Protein AF-A0A6I1FQL0-F1 (afdb_monomer_lite)

Structure (mmCIF, N/CA/C/O backbone):
data_AF-A0A6I1FQL0-F1
#
_entry.id   AF-A0A6I1FQL0-F1
#
loop_
_atom_site.group_PDB
_atom_site.id
_atom_site.type_symbol
_atom_site.label_atom_id
_atom_site.label_alt_id
_atom_site.label_comp_id
_atom_site.label_asym_id
_atom_site.label_entity_id
_atom_site.label_seq_id
_atom_site.pdbx_PDB_ins_code
_atom_site.Cartn_x
_atom_site.Cartn_y
_atom_site.Cartn_z
_atom_site.occupancy
_atom_site.B_iso_or_equiv
_atom_site.auth_seq_id
_atom_site.auth_comp_id
_atom_site.auth_asym_id
_atom_site.auth_atom_id
_atom_site.pdbx_PDB_model_num
ATOM 1 N N . MET A 1 1 ? -0.541 -17.317 -13.882 1.00 52.66 1 MET A N 1
ATOM 2 C CA . MET A 1 1 ? -1.368 -16.468 -13.004 1.00 52.66 1 MET A CA 1
ATOM 3 C C . MET A 1 1 ? -2.004 -17.281 -11.879 1.00 52.66 1 MET A C 1
ATOM 5 O O . MET A 1 1 ? -1.554 -17.112 -10.764 1.00 52.66 1 MET A O 1
ATOM 9 N N . ILE A 1 2 ? -2.910 -18.243 -12.131 1.00 59.22 2 ILE A N 1
ATOM 10 C CA . ILE A 1 2 ? -3.524 -19.054 -11.046 1.00 59.22 2 ILE A CA 1
ATOM 11 C C . ILE A 1 2 ? -2.491 -19.825 -10.199 1.00 59.22 2 ILE A C 1
ATOM 13 O O . ILE A 1 2 ? -2.653 -19.896 -8.994 1.00 59.22 2 ILE A O 1
ATOM 17 N N . LYS A 1 3 ? -1.410 -20.356 -10.798 1.00 62.28 3 LYS A N 1
ATOM 18 C CA . LYS A 1 3 ? -0.398 -21.164 -10.080 1.00 62.28 3 LYS A CA 1
ATOM 19 C C . LYS A 1 3 ? 0.324 -20.441 -8.931 1.00 62.28 3 LYS A C 1
ATOM 21 O O . LYS A 1 3 ? 0.896 -21.120 -8.090 1.00 62.28 3 LYS A O 1
ATOM 26 N N . GLU A 1 4 ? 0.348 -19.108 -8.931 1.00 68.75 4 GLU A N 1
ATOM 27 C CA . GLU A 1 4 ? 1.012 -18.317 -7.880 1.00 68.75 4 GLU A CA 1
ATOM 28 C C . GLU A 1 4 ? 0.065 -17.954 -6.730 1.00 68.75 4 GLU A C 1
ATOM 30 O O . GLU A 1 4 ? 0.519 -17.572 -5.656 1.00 68.75 4 GLU A O 1
ATOM 35 N N . PHE A 1 5 ? -1.245 -18.113 -6.931 1.00 68.94 5 PHE A N 1
ATOM 36 C CA . PHE A 1 5 ? -2.245 -17.941 -5.887 1.00 68.94 5 PHE A CA 1
ATOM 37 C C . PHE A 1 5 ? -2.627 -19.309 -5.313 1.00 68.94 5 PHE A C 1
ATOM 39 O O . PHE A 1 5 ? -2.706 -20.306 -6.031 1.00 68.94 5 PHE A O 1
ATOM 46 N N . GLY A 1 6 ? -2.874 -19.359 -4.002 1.00 80.00 6 GLY A N 1
ATOM 47 C CA . GLY A 1 6 ? -3.493 -20.527 -3.377 1.00 80.00 6 GLY A CA 1
ATOM 48 C C . GLY A 1 6 ? -4.925 -20.747 -3.883 1.00 80.00 6 GLY A C 1
ATOM 49 O O . GLY A 1 6 ? -5.430 -20.017 -4.733 1.00 80.00 6 GLY A O 1
ATOM 50 N N . GLU A 1 7 ? -5.627 -21.738 -3.335 1.00 88.12 7 GLU A N 1
ATOM 51 C CA . GLU A 1 7 ? -7.025 -21.999 -3.718 1.00 88.12 7 GLU A CA 1
ATOM 52 C C . GLU A 1 7 ? -7.955 -20.811 -3.401 1.00 88.12 7 GLU A C 1
ATOM 54 O O . GLU A 1 7 ? -8.931 -20.562 -4.114 1.00 88.12 7 GLU A O 1
ATOM 59 N N . GLN A 1 8 ? -7.632 -20.061 -2.347 1.00 89.69 8 GLN A N 1
ATOM 60 C CA . GLN A 1 8 ? -8.435 -18.970 -1.804 1.00 89.69 8 GLN A CA 1
ATOM 61 C C . GLN A 1 8 ? -7.739 -17.622 -1.999 1.00 89.69 8 GLN A C 1
ATOM 63 O O . GLN A 1 8 ? -6.517 -17.513 -1.892 1.00 89.69 8 GLN A O 1
ATOM 68 N N . MET A 1 9 ? -8.538 -16.587 -2.237 1.00 87.56 9 MET A N 1
ATOM 69 C CA . MET A 1 9 ? -8.105 -15.205 -2.406 1.00 87.56 9 MET A CA 1
ATOM 70 C C . MET A 1 9 ? -9.010 -14.275 -1.598 1.00 87.56 9 MET A C 1
ATOM 72 O O . MET A 1 9 ? -10.215 -14.505 -1.497 1.00 87.56 9 MET A O 1
ATOM 76 N N . LEU A 1 10 ? -8.437 -13.202 -1.055 1.00 89.75 10 LEU A N 1
ATOM 77 C CA . LEU A 1 10 ? -9.179 -12.125 -0.410 1.00 89.75 10 LEU A CA 1
ATOM 78 C C . LEU A 1 10 ? -9.005 -10.847 -1.229 1.00 89.75 10 LEU A C 1
ATOM 80 O O . LEU A 1 10 ? -7.889 -10.362 -1.401 1.00 89.75 10 LEU A O 1
ATOM 84 N N . PHE A 1 11 ? -10.105 -10.305 -1.739 1.00 89.00 11 PHE A N 1
ATOM 85 C CA . PHE A 1 11 ? -10.130 -8.952 -2.279 1.00 89.00 11 PHE A CA 1
ATOM 86 C C . PHE A 1 11 ? -10.480 -7.994 -1.147 1.00 89.00 11 PHE A C 1
ATOM 88 O O . PHE A 1 11 ? -11.478 -8.211 -0.465 1.00 89.00 11 PHE A O 1
ATOM 95 N N . ILE A 1 12 ? -9.693 -6.941 -0.964 1.00 92.81 12 ILE A N 1
ATOM 96 C CA . ILE A 1 12 ? -9.900 -5.932 0.078 1.00 92.81 12 ILE A CA 1
ATOM 97 C C . ILE A 1 12 ? -10.037 -4.579 -0.612 1.00 92.81 12 ILE A C 1
ATOM 99 O O . ILE A 1 12 ? -9.247 -4.275 -1.502 1.00 92.81 12 ILE A O 1
ATOM 103 N N . ASN A 1 13 ? -11.012 -3.764 -0.205 1.00 92.44 13 ASN A N 1
ATOM 104 C CA . ASN A 1 13 ? -11.164 -2.387 -0.673 1.00 92.44 13 ASN A CA 1
ATOM 105 C C . ASN A 1 13 ? -9.953 -1.534 -0.222 1.00 92.44 13 ASN A C 1
ATOM 107 O O . ASN A 1 13 ? -9.863 -1.213 0.969 1.00 92.44 13 ASN A O 1
ATOM 111 N N . PRO A 1 14 ? -9.025 -1.148 -1.126 1.00 91.81 14 PRO A N 1
ATOM 112 C CA . PRO A 1 14 ? -7.743 -0.588 -0.700 1.00 91.81 14 PRO A CA 1
ATOM 113 C C . PRO A 1 14 ? -7.845 0.777 0.002 1.00 91.81 14 PRO A C 1
ATOM 115 O O . PRO A 1 14 ? -7.218 0.923 1.049 1.00 91.81 14 PRO A O 1
ATOM 118 N N . PRO A 1 15 ? -8.640 1.761 -0.479 1.00 92.50 15 PRO A N 1
ATOM 119 C CA . PRO A 1 15 ? -8.840 3.023 0.235 1.00 92.50 15 PRO A CA 1
ATOM 120 C C . PRO A 1 15 ? -9.272 2.859 1.697 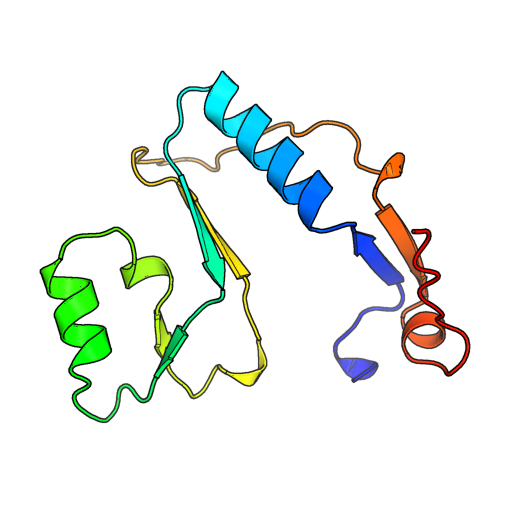1.00 92.50 15 PRO A C 1
ATOM 122 O O . PRO A 1 15 ? -8.645 3.433 2.582 1.00 92.50 15 PRO A O 1
ATOM 125 N N . VAL A 1 16 ? -10.292 2.034 1.963 1.00 95.44 16 VAL A N 1
ATOM 126 C CA . VAL A 1 16 ? -10.826 1.867 3.327 1.00 95.44 16 VAL A CA 1
ATOM 127 C C . VAL A 1 16 ? -9.851 1.087 4.209 1.00 95.44 16 VAL A C 1
ATOM 129 O O . VAL A 1 16 ? -9.710 1.375 5.396 1.00 95.44 16 VAL A O 1
ATOM 132 N N . PHE A 1 17 ? -9.128 0.124 3.633 1.00 96.00 17 PHE A N 1
ATOM 133 C CA . PHE A 1 17 ? -8.064 -0.578 4.344 1.00 96.00 17 PHE A CA 1
ATOM 134 C C . PHE A 1 17 ? -6.948 0.380 4.784 1.00 96.00 17 PHE A C 1
ATOM 136 O O . PHE A 1 17 ? -6.574 0.387 5.956 1.00 96.00 17 PHE A O 1
ATOM 143 N N . LEU A 1 18 ? -6.455 1.226 3.873 1.00 95.88 18 LEU A N 1
ATOM 144 C CA . LEU A 1 18 ? -5.417 2.213 4.184 1.00 95.88 18 LEU A CA 1
ATOM 145 C C . LEU A 1 18 ? -5.892 3.249 5.205 1.00 95.88 18 LEU A C 1
ATOM 147 O O . LEU A 1 18 ? -5.115 3.634 6.075 1.00 95.88 18 LEU A O 1
ATOM 151 N N . GLU A 1 19 ? -7.160 3.656 5.150 1.00 96.62 19 GLU A N 1
ATOM 152 C CA . GLU A 1 19 ? -7.760 4.535 6.156 1.00 96.62 19 GLU A CA 1
ATOM 153 C C . GLU A 1 19 ? -7.743 3.894 7.552 1.00 96.62 19 GLU A C 1
ATOM 155 O O . GLU A 1 19 ? -7.323 4.532 8.518 1.00 96.62 19 GLU A O 1
ATOM 160 N N . ARG A 1 20 ? -8.124 2.613 7.673 1.00 97.56 20 ARG A N 1
ATOM 161 C CA . ARG A 1 20 ? -8.096 1.887 8.958 1.00 97.56 20 ARG A CA 1
ATOM 162 C C . ARG A 1 20 ? -6.683 1.718 9.502 1.00 97.56 20 ARG A C 1
ATOM 164 O O . ARG A 1 20 ? -6.469 1.931 10.694 1.00 97.56 20 ARG A O 1
ATOM 171 N N . VAL A 1 21 ? -5.721 1.386 8.639 1.00 96.75 21 VAL A N 1
ATOM 172 C CA . VAL A 1 21 ? -4.301 1.314 9.019 1.00 96.75 21 VAL A CA 1
ATOM 173 C C . VAL A 1 21 ? -3.810 2.682 9.495 1.00 96.75 21 VAL A C 1
ATOM 175 O O . VAL A 1 21 ? -3.254 2.784 10.586 1.00 96.75 21 VAL A O 1
ATOM 178 N N . SER A 1 22 ? -4.078 3.742 8.725 1.00 96.62 22 SER A N 1
ATOM 179 C CA . SER A 1 22 ? -3.691 5.112 9.072 1.00 96.62 22 SER A CA 1
ATOM 180 C C . SER A 1 22 ? -4.278 5.544 10.410 1.00 96.62 22 SER A C 1
ATOM 182 O O . SER A 1 22 ? -3.550 6.054 11.257 1.00 96.62 22 SER A O 1
ATOM 184 N N . LYS A 1 23 ? -5.570 5.291 10.638 1.00 97.31 23 LYS A N 1
ATOM 185 C CA . LYS A 1 23 ? -6.231 5.585 11.909 1.00 97.31 23 LYS A CA 1
ATOM 186 C C . LYS A 1 23 ? -5.548 4.862 13.072 1.00 97.31 23 LYS A C 1
ATOM 188 O O . LYS A 1 23 ? -5.196 5.505 14.055 1.00 97.31 23 LYS A O 1
ATOM 193 N N . ALA A 1 24 ? -5.301 3.559 12.938 1.00 97.31 24 ALA A N 1
ATOM 194 C CA . ALA A 1 24 ? -4.662 2.760 13.980 1.00 97.31 24 ALA A CA 1
ATOM 195 C C . ALA A 1 24 ? -3.218 3.205 14.286 1.00 97.31 24 ALA A C 1
ATOM 197 O O . ALA A 1 24 ? -2.760 3.063 15.424 1.00 97.31 24 ALA A O 1
ATOM 198 N N . PHE A 1 25 ? -2.495 3.723 13.290 1.00 96.38 25 PHE A N 1
ATOM 199 C CA . PHE A 1 25 ? -1.142 4.261 13.461 1.00 96.38 25 PHE A CA 1
ATOM 200 C C . PHE A 1 25 ? -1.180 5.636 14.135 1.00 96.38 25 PHE A C 1
ATOM 202 O O . PHE A 1 25 ? -0.475 5.854 15.119 1.00 96.38 25 PHE A O 1
ATOM 209 N N . ASN A 1 26 ? -2.074 6.520 13.685 1.00 95.38 26 ASN A N 1
ATOM 210 C CA . ASN A 1 26 ? -2.257 7.856 14.252 1.00 95.38 26 ASN A CA 1
ATOM 211 C C . ASN A 1 26 ? -2.693 7.806 15.726 1.00 95.38 26 ASN A C 1
ATOM 213 O O . ASN A 1 26 ? -2.179 8.565 16.540 1.00 95.38 26 ASN A O 1
ATOM 217 N N . GLU A 1 27 ? -3.589 6.885 16.099 1.00 96.50 27 GLU A N 1
ATOM 218 C CA . GLU A 1 27 ? -4.016 6.677 17.495 1.00 96.50 27 GLU A CA 1
ATOM 219 C C . GLU A 1 27 ? -2.862 6.274 18.426 1.00 96.50 27 GLU A C 1
ATOM 221 O O . GLU A 1 27 ? -2.922 6.515 19.630 1.00 96.50 27 GLU A O 1
ATOM 226 N N . ARG A 1 28 ? -1.801 5.674 17.874 1.00 94.12 28 ARG A N 1
ATOM 227 C CA . ARG A 1 28 ? -0.578 5.305 18.600 1.00 94.12 28 ARG A CA 1
ATOM 228 C C . ARG A 1 28 ? 0.532 6.350 18.475 1.00 94.12 28 ARG A C 1
ATOM 230 O O . ARG A 1 28 ? 1.582 6.177 19.085 1.00 94.12 28 ARG A O 1
ATOM 237 N N . GLY A 1 29 ? 0.299 7.420 17.715 1.00 94.94 29 GLY A N 1
ATOM 238 C CA . GLY A 1 29 ? 1.275 8.478 17.473 1.00 94.94 29 GLY A CA 1
ATOM 239 C C . GLY A 1 29 ? 2.413 8.082 16.532 1.00 94.94 29 GLY A C 1
ATOM 240 O O . GLY A 1 29 ? 3.487 8.657 16.651 1.00 94.94 29 GLY A O 1
ATOM 241 N N . TYR A 1 30 ? 2.208 7.111 15.634 1.00 95.12 30 TYR A N 1
ATOM 242 C CA . TYR A 1 30 ? 3.232 6.689 14.672 1.00 95.12 30 TYR A CA 1
ATOM 243 C C . TYR A 1 30 ? 3.190 7.509 13.386 1.00 95.12 30 TYR A C 1
ATOM 245 O O . TYR A 1 30 ? 2.136 7.662 12.762 1.00 95.12 30 TYR A O 1
ATOM 253 N N . SER A 1 31 ? 4.362 7.942 12.937 1.00 93.88 31 SER A N 1
ATOM 254 C CA . SER A 1 31 ? 4.575 8.512 11.612 1.00 93.88 31 SER A CA 1
ATOM 255 C C . SER A 1 31 ? 4.816 7.391 10.611 1.00 93.88 31 SER A C 1
ATOM 257 O O . SER A 1 31 ? 5.581 6.457 10.854 1.00 93.88 31 SER A O 1
ATOM 259 N N . PHE A 1 32 ? 4.172 7.471 9.451 1.00 93.88 32 PHE A N 1
ATOM 260 C CA . PHE A 1 32 ? 4.327 6.454 8.421 1.00 93.88 32 PHE A CA 1
ATOM 261 C C . PHE A 1 32 ? 4.220 7.034 7.013 1.00 93.88 32 PHE A C 1
ATOM 263 O O . PHE A 1 32 ? 3.625 8.089 6.788 1.00 93.88 32 PHE A O 1
ATOM 270 N N . LYS A 1 33 ? 4.758 6.292 6.046 1.00 93.31 33 LYS A N 1
ATOM 271 C CA . LYS A 1 33 ? 4.591 6.535 4.613 1.00 93.31 33 LYS A CA 1
ATOM 272 C C . LYS A 1 33 ? 4.006 5.296 3.946 1.00 93.31 33 LYS A C 1
ATOM 274 O O . LYS A 1 33 ? 4.386 4.173 4.270 1.00 93.31 33 LYS A O 1
ATOM 279 N N . ALA A 1 34 ? 3.089 5.499 3.005 1.00 93.44 34 ALA A N 1
ATOM 280 C CA . ALA A 1 34 ? 2.481 4.432 2.221 1.00 93.44 34 ALA A CA 1
ATOM 281 C C . ALA A 1 34 ? 2.533 4.784 0.732 1.00 93.44 34 ALA A C 1
ATOM 283 O O . ALA A 1 34 ? 2.055 5.846 0.334 1.00 93.44 34 ALA A O 1
ATOM 284 N N . ALA A 1 35 ? 3.143 3.926 -0.083 1.00 93.38 35 ALA A N 1
ATOM 285 C CA . ALA A 1 35 ? 3.351 4.197 -1.503 1.00 93.38 35 ALA A CA 1
ATOM 286 C C . ALA A 1 35 ? 3.646 2.915 -2.306 1.00 93.38 35 ALA A C 1
ATOM 288 O O . ALA A 1 35 ? 4.133 1.926 -1.742 1.00 93.38 35 ALA A O 1
ATOM 289 N N . PRO A 1 36 ? 3.387 2.923 -3.629 1.00 94.56 36 PRO A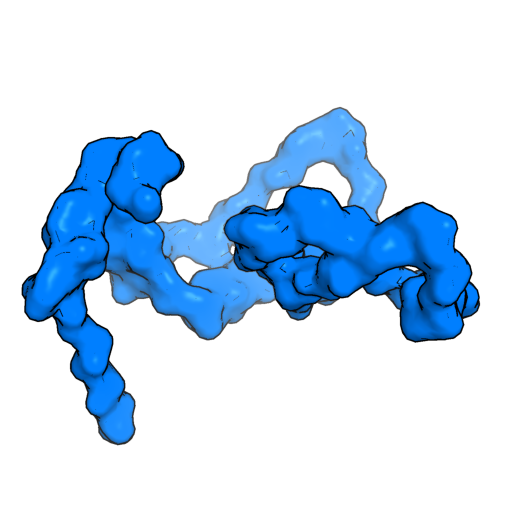 N 1
ATOM 290 C CA . PRO A 1 36 ? 3.910 1.896 -4.523 1.00 94.56 36 PRO A CA 1
ATOM 291 C C . PRO A 1 36 ? 5.442 1.903 -4.530 1.00 94.56 36 PRO A C 1
ATOM 293 O O . PRO A 1 36 ? 6.074 2.945 -4.356 1.00 94.56 36 PRO A O 1
ATOM 296 N N . VAL A 1 37 ? 6.032 0.733 -4.764 1.00 95.88 37 VAL A N 1
ATOM 297 C CA . VAL A 1 37 ? 7.482 0.587 -4.926 1.00 95.88 37 VAL A CA 1
ATOM 298 C C . VAL A 1 37 ? 7.906 1.056 -6.318 1.00 95.88 37 VAL A C 1
ATOM 300 O O . VAL A 1 37 ? 7.319 0.673 -7.332 1.00 95.88 37 VAL A O 1
ATOM 303 N N . PHE A 1 38 ? 8.953 1.874 -6.363 1.00 94.69 38 PHE A N 1
ATOM 304 C CA . PHE A 1 38 ? 9.652 2.277 -7.571 1.00 94.69 38 PHE A CA 1
ATOM 305 C C . PHE A 1 38 ? 10.696 1.225 -7.937 1.00 94.69 38 PHE A C 1
ATOM 307 O O . PHE A 1 38 ? 11.546 0.854 -7.126 1.00 94.69 38 PHE A O 1
ATOM 314 N N . TYR A 1 39 ? 10.633 0.762 -9.181 1.00 95.50 39 TYR A N 1
ATOM 315 C CA . TYR A 1 39 ? 11.554 -0.229 -9.720 1.00 95.50 39 TYR A CA 1
ATOM 316 C C . TYR A 1 39 ? 12.551 0.450 -10.644 1.00 95.50 39 TYR A C 1
ATOM 318 O O . TYR A 1 39 ? 12.156 1.182 -11.553 1.00 95.50 39 TYR A O 1
ATOM 326 N N . ASP A 1 40 ? 13.834 0.209 -10.410 1.00 95.56 40 ASP A N 1
ATOM 327 C CA . ASP A 1 40 ? 14.909 0.842 -11.164 1.00 95.56 40 ASP A CA 1
ATOM 328 C C . ASP A 1 40 ? 16.071 -0.123 -11.380 1.00 95.56 40 ASP A C 1
ATOM 330 O O . ASP A 1 40 ? 16.248 -1.075 -10.626 1.00 95.56 40 ASP A O 1
ATOM 334 N N . ASP A 1 41 ? 16.853 0.102 -12.428 1.00 95.62 41 ASP A N 1
ATOM 335 C CA . ASP A 1 41 ? 18.013 -0.735 -12.730 1.00 95.62 41 ASP A CA 1
ATOM 336 C C . ASP A 1 41 ? 19.174 -0.350 -11.801 1.00 95.62 41 ASP A C 1
ATOM 338 O O . ASP A 1 41 ? 19.669 0.784 -11.837 1.00 95.62 41 ASP A O 1
ATOM 342 N N . TYR A 1 42 ? 19.582 -1.257 -10.907 1.00 94.88 42 TYR A N 1
ATOM 343 C CA . TYR A 1 42 ? 20.665 -0.969 -9.962 1.00 94.88 42 TYR A CA 1
ATOM 344 C C . TYR A 1 42 ? 22.053 -1.179 -10.573 1.00 94.88 42 TYR A C 1
ATOM 346 O O . TYR A 1 42 ? 23.042 -0.786 -9.955 1.00 94.88 42 TYR A O 1
ATOM 354 N N . SER A 1 43 ? 22.148 -1.725 -11.790 1.00 95.69 43 SER A N 1
ATOM 355 C CA . SER A 1 43 ? 23.416 -1.836 -12.520 1.00 95.69 43 SER A CA 1
ATOM 356 C C . SER A 1 43 ? 23.889 -0.500 -13.104 1.00 95.69 43 SER A C 1
ATOM 358 O O . SER A 1 43 ? 25.055 -0.369 -13.480 1.00 95.69 43 SER A O 1
ATOM 360 N N . VAL A 1 44 ? 23.012 0.511 -13.142 1.00 95.25 44 VAL A N 1
ATOM 361 C CA . VAL A 1 44 ? 23.309 1.852 -13.654 1.00 95.25 44 VAL A CA 1
ATOM 362 C C . VAL A 1 44 ? 23.016 2.940 -12.623 1.00 95.25 44 VAL A C 1
ATOM 364 O O . VAL A 1 44 ? 22.180 2.800 -11.724 1.00 95.25 44 VAL A O 1
ATOM 367 N N . ASN A 1 45 ? 23.711 4.069 -12.767 1.00 92.88 45 ASN A N 1
ATOM 368 C CA . ASN A 1 45 ? 23.442 5.262 -11.973 1.00 92.88 45 ASN A CA 1
ATOM 369 C C . ASN A 1 45 ? 22.115 5.897 -12.394 1.00 92.88 45 ASN A C 1
ATOM 371 O O . ASN A 1 45 ? 21.862 6.112 -13.578 1.00 92.88 45 ASN A O 1
ATOM 375 N N . SER A 1 46 ? 21.301 6.256 -11.405 1.00 93.75 46 SER A N 1
ATOM 376 C CA . SER A 1 46 ? 19.986 6.864 -11.598 1.00 93.75 46 SER A CA 1
ATOM 377 C C . SER A 1 46 ? 19.907 8.168 -10.822 1.00 93.75 46 SER A C 1
ATOM 379 O O . SER A 1 46 ? 20.012 8.170 -9.595 1.00 93.75 46 SER A O 1
ATOM 381 N N . SER A 1 47 ? 19.720 9.284 -11.534 1.00 92.44 47 SER A N 1
ATOM 382 C CA . SER A 1 47 ? 19.597 10.608 -10.913 1.00 92.44 47 SER A CA 1
ATOM 383 C C . SER A 1 47 ? 18.406 10.670 -9.962 1.00 92.44 47 SER A C 1
ATOM 385 O O . SER A 1 47 ? 18.550 11.146 -8.845 1.00 92.44 47 SER A O 1
ATOM 387 N N . LYS A 1 48 ? 17.262 10.089 -10.345 1.00 90.69 48 LYS A N 1
ATOM 388 C CA . LYS A 1 48 ? 16.056 10.038 -9.505 1.00 90.69 48 LYS A CA 1
ATOM 389 C C . LYS A 1 48 ? 16.297 9.295 -8.193 1.00 90.69 48 LYS A C 1
ATOM 391 O O . LYS A 1 48 ? 15.894 9.772 -7.134 1.00 90.69 48 LYS A O 1
ATOM 396 N N . ARG A 1 49 ? 16.962 8.137 -8.259 1.00 90.81 49 ARG A N 1
ATOM 397 C CA . ARG A 1 49 ? 17.280 7.328 -7.075 1.00 90.81 49 ARG A CA 1
ATOM 398 C C . ARG A 1 49 ? 18.298 8.038 -6.180 1.00 90.81 49 ARG A C 1
ATOM 400 O O . ARG A 1 49 ? 18.106 8.103 -4.972 1.00 90.81 49 ARG A O 1
ATOM 407 N N . LEU A 1 50 ? 19.332 8.636 -6.774 1.00 90.00 50 LEU A N 1
ATOM 408 C CA . LEU A 1 50 ? 20.325 9.431 -6.046 1.00 90.00 50 LEU A CA 1
ATOM 409 C C . LEU A 1 50 ? 19.690 10.644 -5.353 1.00 90.00 50 LEU A C 1
ATOM 411 O O . LEU A 1 50 ? 19.903 10.840 -4.161 1.00 90.00 50 LEU A O 1
ATOM 415 N N . GLU A 1 51 ? 18.861 11.415 -6.058 1.00 90.06 51 GLU A N 1
ATOM 416 C CA . GLU A 1 51 ? 18.121 12.547 -5.489 1.00 90.06 51 GLU A CA 1
ATOM 417 C C . GLU A 1 51 ? 17.217 12.113 -4.332 1.00 90.06 51 GLU A C 1
ATOM 419 O O . GLU A 1 51 ? 17.155 12.793 -3.310 1.00 90.06 51 GLU A O 1
ATOM 424 N N . SER A 1 52 ? 16.535 10.971 -4.473 1.00 88.25 52 SER A N 1
ATOM 425 C CA . SER A 1 52 ? 15.696 10.404 -3.416 1.00 88.25 52 SER A CA 1
ATOM 426 C C . SER A 1 52 ? 16.499 10.082 -2.156 1.00 88.25 52 SER A C 1
ATOM 428 O O . SER A 1 52 ? 16.027 10.367 -1.061 1.00 88.25 52 SER A O 1
ATOM 430 N N . TYR A 1 53 ? 17.712 9.542 -2.293 1.00 86.25 53 TYR A N 1
ATOM 431 C CA . TYR A 1 53 ? 18.578 9.247 -1.148 1.00 86.25 53 TYR A CA 1
ATOM 432 C C . TYR A 1 53 ? 19.156 10.518 -0.519 1.00 86.25 53 TYR A C 1
ATOM 434 O O . TYR A 1 53 ? 19.254 10.614 0.701 1.00 86.25 53 TYR A O 1
ATOM 442 N N . MET A 1 54 ? 19.502 11.518 -1.335 1.00 86.56 54 MET A N 1
ATOM 443 C CA . MET A 1 54 ? 20.053 12.791 -0.854 1.00 86.56 54 MET A CA 1
ATOM 444 C C . MET A 1 54 ? 19.041 13.627 -0.071 1.00 86.56 54 MET A C 1
ATOM 446 O O . MET A 1 54 ? 19.435 14.370 0.824 1.00 86.56 54 MET A O 1
ATOM 450 N N . LYS A 1 55 ? 17.748 13.517 -0.388 1.00 83.31 55 LYS A N 1
ATOM 451 C CA . LYS A 1 55 ? 16.689 14.244 0.324 1.00 83.31 55 LYS A CA 1
ATOM 452 C C . LYS A 1 55 ? 16.466 13.747 1.756 1.00 83.31 55 LYS A C 1
ATOM 454 O O . LYS A 1 55 ? 15.761 14.420 2.494 1.00 83.31 55 LYS A O 1
ATOM 459 N N . MET A 1 56 ? 17.051 12.605 2.144 1.00 64.88 56 MET A N 1
ATOM 460 C CA . MET A 1 56 ? 16.823 11.929 3.434 1.00 64.88 56 MET A CA 1
ATOM 461 C C . MET A 1 56 ? 15.341 11.690 3.767 1.00 64.88 56 MET A C 1
ATOM 463 O O . MET A 1 56 ? 15.008 11.344 4.898 1.00 64.88 56 MET A O 1
ATOM 467 N N . ASP A 1 57 ? 14.449 11.825 2.786 1.00 68.50 57 ASP A N 1
ATOM 468 C CA . ASP A 1 57 ? 13.093 11.324 2.899 1.00 68.50 57 ASP A CA 1
ATOM 469 C C . ASP A 1 57 ? 13.175 9.797 2.966 1.00 68.50 57 ASP A C 1
ATOM 471 O O . ASP A 1 57 ? 14.017 9.178 2.307 1.00 68.50 57 ASP A O 1
ATOM 475 N N . ASN A 1 58 ? 12.293 9.174 3.748 1.00 74.31 58 ASN A N 1
ATOM 476 C CA . ASN A 1 58 ? 12.203 7.721 3.978 1.00 74.31 58 ASN A CA 1
ATOM 477 C C . ASN A 1 58 ? 11.858 6.898 2.709 1.00 74.31 58 ASN A C 1
ATOM 479 O O . ASN A 1 58 ? 11.336 5.784 2.765 1.00 74.31 58 ASN A O 1
ATOM 483 N N . ASP A 1 59 ? 12.154 7.446 1.538 1.00 83.69 59 ASP A N 1
ATOM 484 C CA . ASP A 1 59 ? 11.834 6.973 0.201 1.00 83.69 59 ASP A CA 1
ATOM 485 C C . ASP A 1 59 ? 12.727 5.811 -0.207 1.00 83.69 59 ASP A C 1
ATOM 487 O O . ASP A 1 59 ? 12.336 5.009 -1.051 1.00 83.69 59 ASP A O 1
ATOM 491 N N . ILE A 1 60 ? 13.881 5.648 0.450 1.00 88.62 60 ILE A N 1
ATOM 492 C CA . ILE A 1 60 ? 14.760 4.489 0.265 1.00 88.62 60 ILE A CA 1
ATOM 493 C C . ILE A 1 60 ? 14.019 3.164 0.474 1.00 88.62 60 ILE A C 1
ATOM 495 O O . ILE A 1 60 ? 14.262 2.198 -0.249 1.00 88.62 60 ILE A O 1
ATOM 499 N N . HIS A 1 61 ? 13.041 3.134 1.382 1.00 90.94 61 HIS A N 1
ATOM 500 C CA . HIS A 1 61 ? 12.216 1.956 1.639 1.00 90.94 61 HIS A CA 1
ATOM 501 C C . HIS A 1 61 ? 11.241 1.628 0.503 1.00 90.94 61 HIS A C 1
ATOM 503 O O . HIS A 1 61 ? 10.577 0.595 0.556 1.00 90.94 61 HIS A O 1
ATOM 509 N N . PHE A 1 62 ? 11.154 2.468 -0.527 1.00 94.19 62 PHE A N 1
ATOM 510 C CA . PHE A 1 62 ? 10.263 2.310 -1.672 1.00 94.19 62 PHE A CA 1
ATOM 511 C C . PHE A 1 62 ? 11.020 2.102 -2.982 1.00 94.19 62 PHE A C 1
ATOM 513 O O . PHE A 1 62 ? 10.376 2.007 -4.018 1.00 94.19 62 PHE A O 1
ATOM 520 N N . TRP A 1 63 ? 12.350 1.980 -2.967 1.00 94.44 63 TRP A N 1
ATOM 521 C CA . TRP A 1 63 ? 13.120 1.590 -4.149 1.00 94.44 63 TRP A CA 1
ATOM 522 C C . TRP A 1 63 ? 13.429 0.094 -4.135 1.00 94.44 63 TRP A C 1
ATOM 524 O O . TRP A 1 63 ? 13.771 -0.489 -3.100 1.00 94.44 63 TRP A O 1
ATOM 534 N N . LYS A 1 64 ? 13.315 -0.542 -5.300 1.00 95.88 64 LYS A N 1
ATOM 535 C CA . LYS A 1 64 ? 13.703 -1.937 -5.505 1.00 95.88 64 LYS A CA 1
ATOM 536 C C . LYS A 1 64 ? 14.351 -2.113 -6.872 1.00 95.88 64 LYS A C 1
ATOM 538 O O . LYS A 1 64 ? 14.043 -1.389 -7.816 1.00 95.88 64 LYS A O 1
ATOM 543 N N . ASP A 1 65 ? 15.235 -3.099 -6.975 1.00 95.94 65 ASP A N 1
ATOM 544 C CA . ASP A 1 65 ? 15.827 -3.454 -8.258 1.00 95.94 65 ASP A CA 1
ATOM 545 C C . ASP A 1 65 ? 14.755 -3.947 -9.245 1.00 95.94 65 ASP A C 1
ATOM 547 O O . ASP A 1 65 ? 13.823 -4.677 -8.878 1.00 95.94 65 ASP A O 1
ATOM 551 N N . LYS A 1 66 ? 14.908 -3.550 -10.509 1.00 96.06 66 LYS A N 1
ATOM 552 C CA . LYS A 1 66 ? 14.003 -3.872 -11.613 1.00 96.06 66 LYS A CA 1
ATOM 553 C C . LYS A 1 66 ? 13.807 -5.373 -11.832 1.00 96.06 66 LYS A C 1
ATOM 555 O O . LYS A 1 66 ? 12.741 -5.770 -12.297 1.00 96.06 66 LYS A O 1
ATOM 560 N N . PHE A 1 67 ? 14.761 -6.217 -11.445 1.00 96.06 67 PHE A N 1
ATOM 561 C CA . PHE A 1 67 ? 14.617 -7.674 -11.452 1.00 96.06 67 PHE A CA 1
ATOM 562 C C . PHE A 1 67 ? 13.339 -8.150 -10.740 1.00 96.06 67 PHE A C 1
ATOM 564 O O . PHE A 1 67 ? 12.731 -9.133 -11.156 1.00 96.06 67 PHE A O 1
ATOM 571 N N . TYR A 1 68 ? 12.889 -7.431 -9.706 1.00 95.00 68 TYR A N 1
ATOM 572 C CA . TYR A 1 68 ? 11.705 -7.772 -8.911 1.00 95.00 68 TYR A CA 1
ATOM 573 C C . TYR A 1 68 ? 10.424 -7.045 -9.347 1.00 95.00 68 TYR A C 1
ATOM 575 O O . TYR A 1 68 ? 9.429 -7.063 -8.617 1.00 95.00 68 TYR A O 1
ATOM 583 N N . GLU A 1 69 ? 10.419 -6.382 -10.507 1.00 94.38 69 GLU A N 1
ATOM 584 C CA . GLU A 1 69 ? 9.285 -5.574 -10.978 1.00 94.38 69 GLU A CA 1
ATOM 585 C C . GLU A 1 69 ? 7.983 -6.383 -11.121 1.00 94.38 69 GLU A C 1
ATOM 587 O O . GLU A 1 69 ? 6.883 -5.835 -10.999 1.00 94.38 69 GLU A O 1
ATOM 592 N N . ASN A 1 70 ? 8.084 -7.697 -11.323 1.00 90.50 70 ASN A N 1
ATOM 593 C CA . ASN A 1 70 ? 6.937 -8.598 -11.393 1.00 90.50 70 ASN A CA 1
ATOM 594 C C . ASN A 1 70 ? 6.107 -8.650 -10.097 1.00 90.50 70 ASN A C 1
ATOM 596 O O . ASN A 1 70 ? 4.936 -9.007 -10.163 1.00 90.50 70 ASN A O 1
ATOM 600 N N . GLN A 1 71 ? 6.673 -8.279 -8.943 1.00 90.75 71 GLN A N 1
ATOM 601 C CA . GLN A 1 71 ? 5.979 -8.337 -7.650 1.00 90.75 71 GLN A CA 1
ATOM 602 C C . GLN A 1 71 ? 4.946 -7.217 -7.461 1.00 90.75 71 GLN A C 1
ATOM 604 O O . GLN A 1 71 ? 4.007 -7.398 -6.691 1.00 90.75 71 GLN A O 1
ATOM 609 N N . LYS A 1 72 ? 5.102 -6.081 -8.165 1.00 90.81 72 LYS A N 1
ATOM 610 C CA . LYS A 1 72 ? 4.178 -4.927 -8.144 1.00 90.81 72 LYS A CA 1
ATOM 611 C C . LYS A 1 72 ? 3.734 -4.532 -6.722 1.00 90.81 72 LYS A C 1
ATOM 613 O O . LYS A 1 72 ? 2.548 -4.478 -6.409 1.00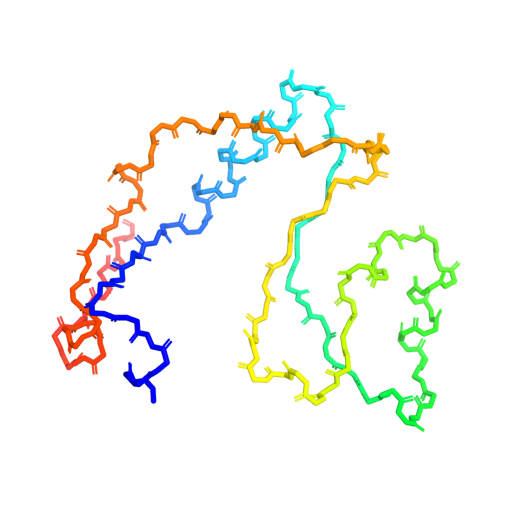 90.81 72 LYS A O 1
ATOM 618 N N . GLU A 1 73 ? 4.709 -4.261 -5.858 1.00 94.19 73 GLU A N 1
ATOM 619 C CA . GLU A 1 73 ? 4.511 -4.021 -4.427 1.00 94.19 73 GLU A CA 1
ATOM 620 C C . GLU A 1 73 ? 3.920 -2.641 -4.098 1.00 94.19 73 GLU A C 1
ATOM 622 O O . GLU A 1 73 ? 4.270 -1.619 -4.694 1.00 94.19 73 GLU A O 1
ATOM 627 N N . PHE A 1 74 ? 3.114 -2.614 -3.037 1.00 94.06 74 PHE A N 1
ATOM 628 C CA . PHE A 1 74 ? 2.737 -1.420 -2.287 1.00 94.06 74 PHE A CA 1
ATOM 629 C C . PHE A 1 74 ? 3.228 -1.588 -0.847 1.00 94.06 74 PHE A C 1
ATOM 631 O O . PHE A 1 74 ? 2.977 -2.625 -0.234 1.00 94.06 74 PHE A O 1
ATOM 638 N N . ARG A 1 75 ? 3.943 -0.597 -0.306 1.00 94.69 75 ARG A N 1
ATOM 639 C CA . ARG A 1 75 ? 4.536 -0.665 1.038 1.00 94.69 75 ARG A CA 1
ATOM 640 C C . ARG A 1 75 ? 3.896 0.342 1.978 1.00 94.69 75 ARG A C 1
ATOM 642 O O . ARG A 1 75 ? 3.484 1.419 1.557 1.00 94.69 75 ARG A O 1
ATOM 649 N N . ILE A 1 76 ? 3.868 -0.019 3.256 1.00 94.44 76 ILE A N 1
ATOM 650 C CA . ILE A 1 76 ? 3.538 0.854 4.383 1.00 94.44 76 ILE A CA 1
ATOM 651 C C . ILE A 1 76 ? 4.724 0.758 5.342 1.00 94.44 76 ILE A C 1
ATOM 653 O O . ILE A 1 76 ? 5.083 -0.341 5.758 1.00 94.44 76 ILE A O 1
ATOM 657 N N . VAL A 1 77 ? 5.356 1.887 5.643 1.00 92.56 77 VAL A N 1
ATOM 658 C CA . VAL A 1 77 ? 6.599 1.958 6.420 1.00 92.56 77 VAL A CA 1
ATOM 659 C C . VAL A 1 77 ? 6.401 2.943 7.558 1.00 92.56 77 VAL A C 1
ATOM 661 O O . VAL A 1 77 ? 6.075 4.099 7.302 1.00 92.56 77 VAL A O 1
ATOM 664 N N . ILE A 1 78 ? 6.590 2.488 8.796 1.00 93.31 78 ILE A N 1
ATOM 665 C CA . ILE A 1 78 ? 6.653 3.355 9.979 1.00 93.31 78 ILE A CA 1
ATOM 666 C C . ILE A 1 78 ? 8.056 3.960 10.032 1.00 93.31 78 ILE A C 1
ATOM 668 O O . ILE A 1 78 ? 9.037 3.243 9.849 1.00 93.31 78 ILE A O 1
ATOM 672 N N . THR A 1 79 ? 8.148 5.274 10.216 1.00 91.19 79 THR A N 1
ATOM 673 C CA . THR A 1 79 ? 9.381 6.040 9.965 1.00 91.19 79 THR A CA 1
ATOM 674 C C . THR A 1 79 ? 10.018 6.638 11.213 1.00 91.19 79 THR A C 1
ATOM 676 O O . THR A 1 79 ? 11.088 7.228 11.128 1.00 91.19 79 THR A O 1
ATOM 679 N N . ASP A 1 80 ? 9.356 6.532 12.358 1.00 90.94 80 ASP A N 1
ATOM 680 C CA . ASP A 1 80 ? 9.755 7.159 13.620 1.00 90.94 80 ASP A CA 1
ATOM 681 C C . ASP A 1 80 ? 9.845 6.160 14.779 1.00 90.94 80 ASP A C 1
ATOM 683 O O . ASP A 1 80 ? 9.876 6.554 15.945 1.00 90.94 80 ASP A O 1
ATOM 687 N N . LEU A 1 81 ? 9.906 4.865 14.464 1.00 87.81 81 LEU A N 1
ATOM 688 C CA . LEU A 1 81 ? 9.949 3.802 15.456 1.00 87.81 81 LEU A CA 1
ATOM 689 C C . LEU A 1 81 ? 11.029 2.775 15.114 1.00 87.81 81 LEU A C 1
ATOM 691 O O . LEU A 1 81 ? 10.979 2.123 14.072 1.00 87.81 81 LEU A O 1
ATOM 695 N N . GLU A 1 82 ? 11.970 2.591 16.035 1.00 87.62 82 GLU A N 1
ATOM 696 C CA . GLU A 1 82 ? 12.893 1.460 16.034 1.00 87.62 82 GLU A CA 1
ATOM 697 C C . GLU A 1 82 ? 12.304 0.353 16.915 1.00 87.62 82 GLU A C 1
ATOM 699 O O . GLU A 1 82 ? 11.929 0.595 18.064 1.00 87.62 82 GLU A O 1
ATOM 704 N N . ILE A 1 83 ? 12.183 -0.860 16.373 1.00 87.19 83 ILE A N 1
ATOM 705 C CA . ILE A 1 83 ? 11.589 -1.998 17.082 1.00 87.19 83 ILE A CA 1
ATOM 706 C C . ILE A 1 83 ? 12.571 -3.168 17.129 1.00 87.19 83 ILE A C 1
ATOM 708 O O . ILE A 1 83 ? 13.145 -3.549 16.112 1.00 87.19 83 ILE A O 1
ATOM 712 N N . GLY A 1 84 ? 12.746 -3.751 18.317 1.00 88.50 84 GLY A N 1
ATOM 713 C CA . GLY A 1 84 ? 13.455 -5.025 18.501 1.00 88.50 84 GLY A CA 1
ATOM 714 C C . GLY A 1 84 ? 12.533 -6.244 18.414 1.00 88.50 84 GLY A C 1
ATOM 715 O O . GLY A 1 84 ? 13.002 -7.353 18.191 1.00 88.50 84 GLY A O 1
ATOM 716 N N . GLU A 1 85 ? 11.223 -6.026 18.549 1.00 91.38 85 GLU A N 1
ATOM 717 C CA . GLU A 1 85 ? 10.188 -7.059 18.547 1.00 91.38 85 GLU A CA 1
ATOM 718 C C . GLU A 1 85 ? 9.097 -6.735 17.513 1.00 91.38 85 GLU A C 1
ATOM 720 O O . GLU A 1 85 ? 8.871 -5.557 17.214 1.00 91.38 85 GLU A O 1
ATOM 725 N N . PRO A 1 86 ? 8.385 -7.741 16.969 1.00 91.44 86 PRO A N 1
ATOM 726 C CA . PRO A 1 86 ? 7.322 -7.513 15.996 1.00 91.44 86 PRO A CA 1
ATOM 727 C C . PRO A 1 86 ? 6.205 -6.609 16.530 1.00 91.44 86 PRO A C 1
ATOM 729 O O . PRO A 1 86 ? 5.601 -6.868 17.572 1.00 91.44 86 PRO A O 1
ATOM 732 N N . LEU A 1 87 ? 5.876 -5.571 15.763 1.00 90.12 87 LEU A N 1
ATOM 733 C CA . LEU A 1 87 ? 4.785 -4.660 16.079 1.00 90.12 87 LEU A CA 1
ATOM 734 C C . LEU A 1 87 ? 3.437 -5.277 15.681 1.00 90.12 87 LEU A C 1
ATOM 736 O O . LEU A 1 87 ? 3.181 -5.531 14.504 1.00 90.12 87 LEU A O 1
ATOM 740 N N . VAL A 1 88 ? 2.553 -5.485 16.659 1.00 92.81 88 VAL A N 1
ATOM 741 C CA . VAL A 1 88 ? 1.197 -6.010 16.436 1.00 92.81 88 VAL A CA 1
ATOM 742 C C . VAL A 1 88 ? 0.177 -4.892 16.625 1.00 92.81 88 VAL A C 1
ATOM 744 O O . VAL A 1 88 ? -0.005 -4.369 17.724 1.00 92.81 88 VAL A O 1
ATOM 747 N N . ILE A 1 89 ? -0.513 -4.529 15.542 1.00 92.69 89 ILE A N 1
ATOM 748 C CA . ILE A 1 89 ? -1.498 -3.445 15.525 1.00 92.69 89 ILE A CA 1
ATOM 749 C C . ILE A 1 89 ? -2.865 -3.996 15.138 1.00 92.69 89 ILE A C 1
ATOM 751 O O . ILE A 1 89 ? -3.041 -4.579 14.072 1.00 92.69 89 ILE A O 1
ATOM 755 N N . ASN A 1 90 ? -3.849 -3.770 16.006 1.00 95.88 90 ASN A N 1
ATOM 756 C CA . ASN A 1 90 ? -5.244 -4.054 15.696 1.00 95.88 90 ASN A CA 1
ATOM 757 C C . ASN A 1 90 ? -5.825 -2.920 14.834 1.00 95.88 90 ASN A C 1
ATOM 759 O O . ASN A 1 90 ? -5.869 -1.776 15.292 1.00 95.88 90 ASN A O 1
ATOM 763 N N . ILE A 1 91 ? -6.268 -3.253 13.619 1.00 96.25 91 ILE A N 1
ATOM 764 C CA . ILE A 1 91 ? -6.926 -2.340 12.664 1.00 96.25 91 ILE A CA 1
ATOM 765 C C . ILE A 1 91 ? -8.454 -2.533 12.602 1.00 96.25 91 ILE A C 1
ATOM 767 O O . ILE A 1 91 ? -9.127 -1.911 11.780 1.00 96.25 91 ILE A O 1
ATOM 771 N N . GLY A 1 92 ? -8.998 -3.390 13.470 1.00 96.31 92 GLY A N 1
ATOM 772 C CA . GLY A 1 92 ? -10.399 -3.804 13.477 1.00 96.31 92 GLY A CA 1
ATOM 773 C C . GLY A 1 92 ? -10.692 -4.995 12.562 1.00 96.31 92 GLY A C 1
ATOM 774 O O . GLY A 1 92 ? -9.821 -5.492 11.848 1.00 96.31 92 GLY A O 1
ATOM 775 N N . ASP A 1 93 ? -11.945 -5.453 12.600 1.00 95.75 93 ASP A N 1
ATOM 776 C CA . ASP A 1 93 ? -12.468 -6.414 11.625 1.00 95.75 93 ASP A CA 1
ATOM 777 C C . ASP A 1 93 ? -12.450 -5.784 10.222 1.00 95.75 93 ASP A C 1
ATOM 779 O O . ASP A 1 93 ? -12.667 -4.581 10.080 1.00 95.75 93 ASP A O 1
ATOM 783 N N . ILE A 1 94 ? -12.168 -6.583 9.194 1.00 96.31 94 ILE A N 1
ATOM 784 C CA . ILE A 1 94 ? -12.137 -6.164 7.787 1.00 96.31 94 ILE A CA 1
ATOM 785 C C . ILE A 1 94 ? -13.165 -6.907 6.928 1.00 96.31 94 ILE A C 1
ATOM 787 O O . ILE A 1 94 ? -13.169 -6.733 5.709 1.00 96.31 94 ILE A O 1
ATOM 791 N N . ALA A 1 95 ? -14.029 -7.737 7.521 1.00 95.81 95 ALA A N 1
ATOM 792 C CA . ALA A 1 95 ? -15.026 -8.520 6.795 1.00 95.81 95 ALA A CA 1
ATOM 793 C C . ALA A 1 95 ? -15.984 -7.657 5.953 1.00 95.81 95 ALA A C 1
ATOM 795 O O . ALA A 1 95 ? -16.427 -8.087 4.892 1.00 95.81 95 ALA A O 1
ATOM 796 N N . ASP A 1 96 ? -16.271 -6.427 6.381 1.00 95.75 96 ASP A N 1
ATOM 797 C CA . ASP A 1 96 ? -17.144 -5.485 5.674 1.00 95.75 96 ASP A CA 1
ATOM 798 C C . ASP A 1 96 ? -16.481 -4.825 4.451 1.00 95.75 96 ASP A C 1
ATOM 800 O O . ASP A 1 96 ? -17.171 -4.380 3.533 1.00 95.75 96 ASP A O 1
ATOM 804 N N . ILE A 1 97 ? -15.146 -4.797 4.409 1.00 95.12 97 ILE A N 1
ATOM 805 C CA . ILE A 1 97 ? -14.354 -4.244 3.298 1.00 95.12 97 ILE A CA 1
ATOM 806 C C . ILE A 1 97 ? -13.670 -5.324 2.464 1.00 95.12 97 ILE A C 1
ATOM 808 O O . ILE A 1 97 ? -12.901 -5.000 1.556 1.00 95.12 97 ILE A O 1
ATOM 812 N N . SER A 1 98 ? -13.934 -6.592 2.772 1.00 94.25 98 SER A N 1
ATOM 813 C CA . SER A 1 98 ? -13.261 -7.722 2.152 1.00 94.25 98 SER A CA 1
ATOM 814 C C . SER A 1 98 ? -14.252 -8.713 1.567 1.00 94.25 98 SER A C 1
ATOM 816 O O . SER A 1 98 ? -15.340 -8.943 2.090 1.00 94.25 98 SER A O 1
ATOM 818 N N . LYS A 1 99 ? -13.858 -9.354 0.472 1.00 90.88 99 LYS A N 1
ATOM 819 C CA . LYS A 1 99 ? -14.617 -10.433 -0.144 1.00 90.88 99 LYS A CA 1
ATOM 820 C C . LYS A 1 99 ? -13.686 -11.592 -0.454 1.00 90.88 99 LYS A C 1
ATOM 822 O O . LYS A 1 99 ? -12.698 -11.434 -1.169 1.00 90.88 99 LYS A O 1
ATOM 827 N N . GLN A 1 100 ? -14.007 -12.752 0.106 1.00 90.69 100 GLN A N 1
ATOM 828 C CA . GLN A 1 100 ? -13.305 -13.991 -0.192 1.00 90.69 100 GLN A CA 1
ATOM 829 C C . GLN A 1 100 ? -13.804 -14.577 -1.514 1.00 90.69 100 GLN A C 1
ATOM 831 O O . GLN A 1 100 ? -15.006 -14.568 -1.796 1.00 90.69 100 GLN A O 1
ATOM 836 N N . PHE A 1 101 ? -12.870 -15.115 -2.289 1.00 87.62 101 PHE A N 1
ATOM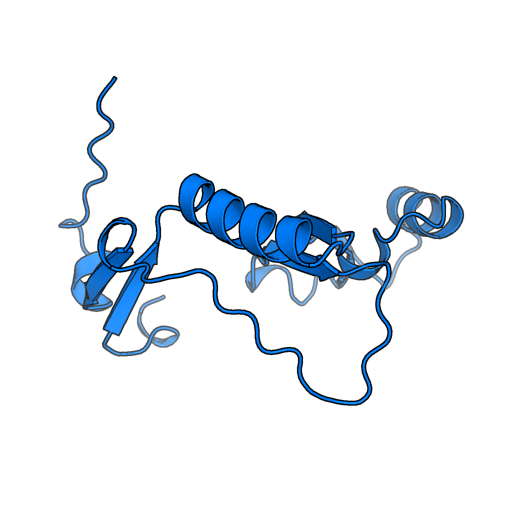 837 C CA . PHE A 1 101 ? -13.102 -15.788 -3.558 1.00 87.62 101 PHE A CA 1
ATOM 838 C C . PHE A 1 101 ? -12.264 -17.058 -3.644 1.00 87.62 101 PHE A C 1
ATOM 840 O O . PHE A 1 101 ? -11.180 -17.138 -3.062 1.00 87.62 101 PHE A O 1
ATOM 847 N N . LYS A 1 102 ? -12.701 -18.011 -4.471 1.00 88.69 102 LYS A N 1
ATOM 848 C CA . LYS A 1 102 ? -11.756 -18.974 -5.039 1.00 88.69 102 LYS A CA 1
ATOM 849 C C . LYS A 1 102 ? -10.894 -18.252 -6.066 1.00 88.69 102 LYS A C 1
ATOM 851 O O . LYS A 1 102 ? -11.421 -17.510 -6.896 1.00 88.69 102 LYS A O 1
ATOM 856 N N . ALA A 1 103 ? -9.588 -18.500 -6.065 1.00 87.69 103 ALA A N 1
ATOM 857 C CA . ALA A 1 103 ? -8.687 -17.870 -7.031 1.00 87.69 103 ALA A CA 1
ATOM 858 C C . ALA A 1 103 ? -9.120 -18.169 -8.480 1.00 87.69 103 ALA A C 1
ATOM 860 O O . ALA A 1 103 ? -9.117 -17.288 -9.336 1.00 87.69 103 ALA A O 1
ATOM 861 N N . SER A 1 104 ? -9.586 -19.393 -8.745 1.00 87.19 104 SER A N 1
ATOM 862 C CA . SER A 1 104 ? -10.120 -19.800 -10.050 1.00 87.19 104 SER A CA 1
ATOM 863 C C . SER A 1 104 ? -11.364 -19.022 -10.489 1.00 87.19 104 SER A C 1
ATOM 865 O O . SER A 1 104 ? -11.552 -18.825 -11.685 1.00 87.19 104 SER A O 1
ATOM 867 N N . GLU A 1 105 ? -12.202 -18.563 -9.558 1.00 85.06 105 GLU A N 1
ATOM 868 C CA . GLU A 1 105 ? -13.377 -17.741 -9.868 1.00 85.06 105 GLU A CA 1
ATOM 869 C C . GLU A 1 105 ? -12.978 -16.291 -10.145 1.00 85.06 105 GLU A C 1
ATO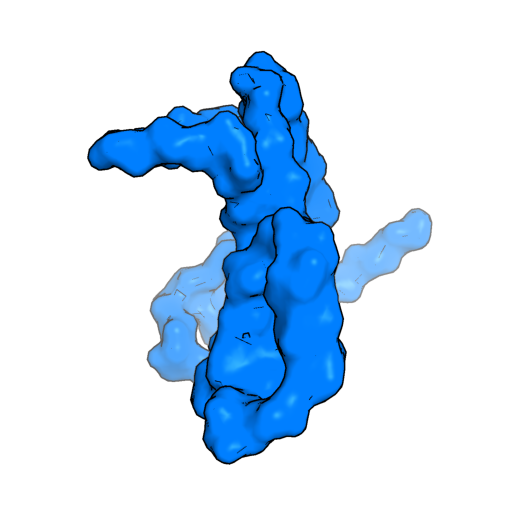M 871 O O . GLU A 1 105 ? -13.482 -15.692 -11.094 1.00 85.06 105 GLU A O 1
ATOM 876 N N . PHE A 1 106 ? -12.041 -15.747 -9.363 1.00 83.06 106 PHE A N 1
ATOM 877 C CA . PHE A 1 106 ? -11.543 -14.382 -9.537 1.00 83.06 106 PHE A CA 1
ATOM 878 C C . PHE A 1 106 ? -10.850 -14.184 -10.893 1.00 83.06 106 PHE A C 1
ATOM 880 O O . PHE A 1 106 ? -11.102 -13.198 -11.577 1.00 83.06 106 PHE A O 1
ATOM 887 N N . PHE A 1 107 ? -10.020 -15.145 -11.312 1.00 82.12 107 PHE A N 1
ATOM 888 C CA . PHE A 1 107 ? -9.325 -15.119 -12.608 1.00 82.12 107 PHE A CA 1
ATOM 889 C C . PHE A 1 107 ? -10.153 -15.691 -13.772 1.00 82.12 107 PHE A C 1
ATOM 891 O O . PHE A 1 107 ? -9.601 -15.976 -14.833 1.00 82.12 107 PHE A O 1
ATOM 898 N N . SER A 1 108 ? -11.459 -15.885 -13.579 1.00 83.00 108 SER A N 1
ATOM 899 C CA . SER A 1 108 ? -12.389 -16.247 -14.651 1.00 83.00 108 SER A CA 1
ATOM 900 C C . SER A 1 108 ? -13.138 -15.019 -15.168 1.00 83.00 108 SER A C 1
ATOM 902 O O . SER A 1 108 ? -13.144 -13.967 -14.533 1.00 83.00 108 SER A O 1
ATOM 904 N N . ASP A 1 109 ? -13.898 -15.184 -16.248 1.00 80.19 109 ASP A N 1
ATOM 905 C CA . ASP A 1 109 ? -14.759 -14.128 -16.806 1.00 80.19 109 ASP A CA 1
ATOM 906 C C . ASP A 1 109 ? -15.978 -13.782 -15.918 1.00 80.19 109 ASP A C 1
ATOM 908 O O . ASP A 1 109 ? -16.870 -13.033 -16.319 1.00 80.19 109 ASP A O 1
ATOM 912 N N . ARG A 1 110 ? -16.062 -14.355 -14.710 1.00 77.38 110 ARG A N 1
ATOM 913 C CA . ARG A 1 110 ? -17.174 -14.158 -13.768 1.00 77.38 110 ARG A CA 1
ATOM 914 C C . ARG A 1 110 ? -16.945 -13.011 -12.790 1.00 77.38 110 ARG A C 1
ATOM 916 O O . ARG A 1 110 ? -17.909 -12.560 -12.174 1.00 77.38 110 ARG A O 1
ATOM 923 N N . PHE A 1 111 ? -15.706 -12.548 -12.614 1.00 81.00 111 PHE A N 1
ATOM 924 C CA . PHE A 1 111 ? -15.433 -11.413 -11.739 1.00 81.00 111 PHE A CA 1
ATOM 925 C C . PHE A 1 111 ? -15.882 -10.108 -12.403 1.00 81.00 111 PHE A C 1
ATOM 927 O O . PHE A 1 111 ? -15.493 -9.795 -13.526 1.00 81.00 111 PHE A O 1
ATOM 934 N N . GLN A 1 112 ? -16.701 -9.329 -11.696 1.00 80.81 112 GLN A N 1
ATOM 935 C CA . GLN A 1 112 ? -17.170 -8.027 -12.157 1.00 80.81 112 GLN A CA 1
ATOM 936 C C . GLN A 1 112 ? -17.063 -7.008 -11.027 1.00 80.81 112 GLN A C 1
ATOM 938 O O . GLN A 1 112 ? -17.523 -7.255 -9.912 1.00 80.81 112 GLN A O 1
ATOM 943 N N . LEU A 1 113 ? -16.496 -5.840 -11.333 1.00 79.44 113 LEU A N 1
ATOM 944 C CA . LEU A 1 113 ? -16.471 -4.698 -10.426 1.00 79.44 113 LEU A CA 1
ATOM 945 C C . LEU A 1 113 ? -17.598 -3.736 -10.810 1.00 79.44 113 LEU A C 1
ATOM 947 O O . LEU A 1 113 ? -17.566 -3.114 -11.870 1.00 79.44 113 LEU A O 1
ATOM 951 N N . HIS A 1 114 ? -18.615 -3.626 -9.959 1.00 79.94 114 HIS A N 1
ATOM 952 C CA . HIS A 1 114 ? -19.733 -2.709 -10.179 1.00 79.94 114 HIS A CA 1
ATOM 953 C C . HIS A 1 114 ? -19.459 -1.400 -9.441 1.00 79.94 114 HIS A C 1
ATOM 955 O O . HIS A 1 114 ? -19.611 -1.318 -8.224 1.00 79.94 114 HIS A O 1
ATOM 961 N N . LEU A 1 115 ? -19.042 -0.375 -10.181 1.00 76.94 115 LEU A N 1
ATOM 962 C CA . LEU A 1 115 ? -18.825 0.963 -9.635 1.00 76.94 115 LEU A CA 1
ATOM 963 C C . LEU A 1 115 ? -20.173 1.683 -9.522 1.00 76.94 115 LEU A C 1
ATOM 965 O O . LEU A 1 115 ? -20.829 1.939 -10.532 1.00 76.94 115 LEU A O 1
ATOM 969 N N . ARG A 1 116 ? -20.599 2.003 -8.297 1.00 73.88 116 ARG A N 1
ATOM 970 C CA . ARG A 1 116 ? -21.744 2.893 -8.067 1.00 73.88 116 ARG A CA 1
ATOM 971 C C . ARG A 1 116 ? -21.227 4.329 -7.994 1.00 73.88 116 ARG A C 1
ATOM 973 O O . ARG A 1 116 ? -20.270 4.585 -7.268 1.00 73.88 116 ARG A O 1
ATOM 980 N N . LYS A 1 117 ? -21.815 5.206 -8.811 1.00 50.19 117 LYS A N 1
ATOM 981 C CA . LYS A 1 117 ? -21.601 6.657 -8.752 1.00 50.19 117 LYS A CA 1
ATOM 982 C C . LYS A 1 117 ? -22.265 7.249 -7.519 1.00 50.19 117 LYS A C 1
ATOM 984 O O . LYS A 1 117 ? -23.336 6.723 -7.142 1.00 50.19 117 LYS A O 1
#

pLDDT: mean 89.1, std 9.22, range [50.19, 97.56]

Secondary structure (DSSP, 8-state):
-GGGS-SEEEEE-HHHHHHHHHHHHHTTT--EEEEEPEEE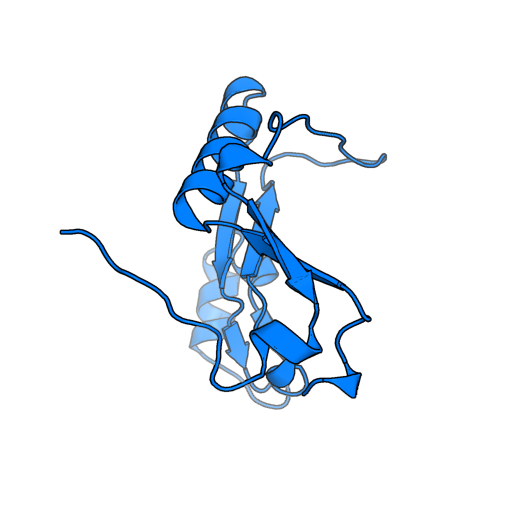-TTS--HHHHHHHHTT-GGGGGEEEGGGGGG--EEEEESS---SS---------TTTEEEEEHHHHTSTT-------

Sequence (117 aa):
MIKEFGEQMLFINPPVFLERVSKAFNERGYSFKAAPVFYDDYSVNSSKRLESYMKMDNDIHFWKDKFYENQKEFRIVITDLEIGEPLVINIGDIADISKQFKASEFFSDRFQLHLRK

Foldseek 3Di:
DLVVDDQKDKDFQVVVLVVLVVVQCVVVPWDKDKFWADEDAPVDDDPVLVVVVVVVDPCVVRYDYNVCVVVRDIDMGTDPDDDPDDDDTDSDDRPVRMDMDGSVCCPDPNDDDDDDD

Organism: NCBI:txid2653354

Radius of gyration: 17.9 Å; chains: 1; bounding box: 45×36×35 Å